Protein AF-A0A257PWS8-F1 (afdb_monomer)

Secondary structure (DSSP, 8-state):
-HHHHHHHHHHHHHTT-SSHHHHHHTTSSS-SHHHHHHHHHHHHHHHHHHHHHHHHHHHHHHHHHH--SS--TTTHHHHHHHHHHHHHT--HHHHGGG--HHHHHHHHHHHHHHHHTEEEEEESSSS--SSTT-EEEEEEETTT--EEEEEEE-----TTS----S--

Solvent-accessible surface area (backbone atoms only — not comparable to full-atom values): 10097 Å² total; per-residue (Å²): 110,72,67,59,56,53,50,42,40,52,54,13,50,77,72,74,29,98,34,40,59,42,51,66,22,57,88,44,94,64,40,39,55,64,56,49,50,56,51,52,54,54,50,46,68,66,46,47,66,58,51,52,57,50,51,50,52,40,43,54,49,37,32,72,76,74,63,45,87,76,86,47,84,83,49,46,66,58,44,48,48,53,53,46,27,69,72,69,74,49,63,71,73,78,46,48,82,78,63,42,68,68,61,50,53,50,51,53,4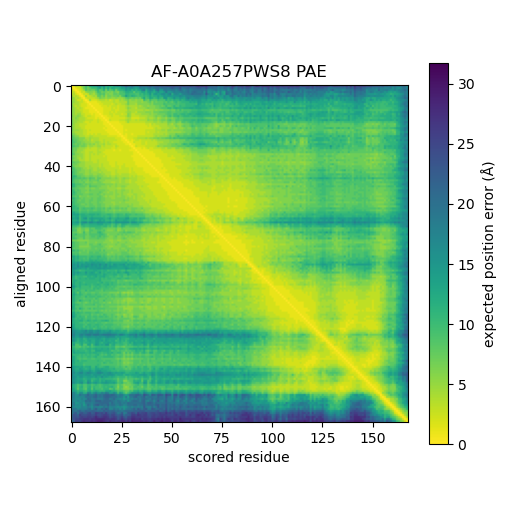8,56,50,48,26,67,76,68,46,34,41,77,44,82,52,81,87,81,64,96,69,98,48,96,75,53,48,38,26,44,30,24,33,65,88,78,66,46,77,76,48,75,48,78,46,72,91,72,92,50,96,86,55,91,74,79,65,99,74,129

Nearest PDB structures (foldseek):
  1y79-assembly1_1  TM=9.264E-01  e=5.339E-09  Escherichia coli
  4ka7-assembly1_A  TM=9.391E-01  e=6.230E-08  Arabidopsis thaliana
  4ka8-assembly1_A  TM=9.391E-01  e=1.269E-07  Arabidopsis thaliana
  1s4b-assembly1_P  TM=8.074E-01  e=3.570E-07  Homo sapiens
  4put-assembly1_A  TM=7.443E-01  e=2.328E-06  Arabidopsis thaliana

Structure (mmCIF, N/CA/C/O backbone):
data_AF-A0A257PWS8-F1
#
_entry.id   AF-A0A257PWS8-F1
#
loop_
_atom_site.group_PDB
_atom_site.id
_atom_site.type_symbol
_atom_site.label_atom_id
_atom_site.label_alt_id
_atom_site.label_comp_id
_atom_site.label_asym_id
_atom_site.label_entity_id
_atom_site.label_seq_id
_atom_site.pdbx_PDB_ins_code
_atom_site.Cartn_x
_atom_site.Cartn_y
_atom_site.Cartn_z
_atom_site.occupancy
_atom_site.B_iso_or_equiv
_atom_site.auth_seq_id
_atom_site.auth_comp_id
_atom_site.auth_asym_id
_atom_site.auth_atom_id
_atom_site.pdbx_PDB_model_num
ATOM 1 N N . MET A 1 1 ? -7.905 -25.422 -12.057 1.00 54.84 1 MET A N 1
ATOM 2 C CA . MET A 1 1 ? -8.101 -24.135 -12.765 1.00 54.84 1 MET A CA 1
ATOM 3 C C . MET A 1 1 ? -9.250 -24.189 -13.778 1.00 54.84 1 MET A C 1
ATOM 5 O O . MET A 1 1 ? -10.173 -23.400 -13.645 1.00 54.84 1 MET A O 1
ATOM 9 N N . ILE A 1 2 ? -9.281 -25.158 -14.706 1.00 58.09 2 ILE A N 1
ATOM 10 C CA . ILE A 1 2 ? -10.365 -25.312 -15.709 1.00 58.09 2 ILE A CA 1
ATOM 11 C C . ILE A 1 2 ? -11.753 -25.516 -15.068 1.00 58.09 2 ILE A C 1
ATOM 13 O O . ILE A 1 2 ? -12.729 -24.899 -15.485 1.00 58.09 2 ILE A O 1
ATOM 17 N N . LEU A 1 3 ? -11.841 -26.311 -13.995 1.00 55.81 3 LEU A N 1
ATOM 18 C CA . LEU A 1 3 ? -13.103 -26.540 -13.276 1.00 55.81 3 LEU A CA 1
ATOM 19 C C . LEU A 1 3 ? -13.672 -25.254 -12.639 1.00 55.81 3 LEU A C 1
ATOM 21 O O . LEU A 1 3 ? -14.878 -25.039 -12.624 1.00 55.81 3 LEU A O 1
ATOM 25 N N . ALA A 1 4 ? -12.806 -24.370 -12.136 1.00 68.31 4 ALA A N 1
ATOM 26 C CA . ALA A 1 4 ? -13.233 -23.115 -11.515 1.00 68.31 4 ALA A CA 1
ATOM 27 C C . ALA A 1 4 ? -13.770 -22.120 -12.557 1.00 68.31 4 ALA A C 1
ATOM 29 O O . ALA A 1 4 ? -14.804 -21.494 -12.339 1.00 68.31 4 ALA A O 1
ATOM 30 N N . LEU A 1 5 ? -13.103 -22.026 -13.712 1.00 70.25 5 LEU A N 1
ATOM 31 C CA . LEU A 1 5 ? -13.534 -21.177 -14.826 1.00 70.25 5 LEU A CA 1
ATOM 32 C C . LEU A 1 5 ? -14.869 -21.652 -15.419 1.00 70.25 5 LEU A C 1
ATOM 34 O O . LEU A 1 5 ? -15.764 -20.845 -15.651 1.00 70.25 5 LEU A O 1
ATOM 38 N N . THR A 1 6 ? -15.029 -22.965 -15.601 1.00 76.81 6 THR A N 1
ATOM 39 C CA . THR A 1 6 ? -16.275 -23.561 -16.118 1.00 76.81 6 THR A CA 1
ATOM 40 C C . THR A 1 6 ? -17.440 -23.418 -15.138 1.00 76.81 6 THR A C 1
ATOM 42 O O . THR A 1 6 ? -18.548 -23.083 -15.553 1.00 76.81 6 THR A O 1
ATOM 45 N N . THR A 1 7 ? -17.194 -23.584 -13.834 1.00 82.06 7 THR A N 1
ATOM 46 C CA . THR A 1 7 ? -18.214 -23.370 -12.793 1.00 82.06 7 THR A CA 1
ATOM 47 C C . THR A 1 7 ? -18.672 -21.910 -12.756 1.00 82.06 7 THR A C 1
ATOM 49 O O . THR A 1 7 ? -19.873 -21.647 -12.718 1.00 82.06 7 THR A O 1
ATOM 52 N N . GLY A 1 8 ? -17.738 -20.955 -12.839 1.00 84.19 8 GLY A N 1
ATOM 53 C CA . GLY A 1 8 ? -18.066 -19.527 -12.884 1.00 84.19 8 GLY A CA 1
ATOM 54 C C . GLY A 1 8 ? -18.888 -19.144 -14.119 1.00 84.19 8 GLY A C 1
ATOM 55 O O . GLY A 1 8 ? -19.881 -18.429 -14.000 1.00 84.19 8 GLY A O 1
ATOM 56 N N . ALA A 1 9 ? -18.530 -19.657 -15.298 1.00 87.50 9 ALA A N 1
ATOM 57 C CA . ALA A 1 9 ? -19.290 -19.411 -16.524 1.00 87.50 9 ALA A CA 1
ATOM 58 C C . ALA A 1 9 ? -20.733 -19.937 -16.425 1.00 87.50 9 ALA A C 1
ATOM 60 O O . ALA A 1 9 ? -21.675 -19.197 -16.699 1.00 87.50 9 ALA A O 1
ATOM 61 N N . ARG A 1 10 ? -20.910 -21.173 -15.938 1.00 86.44 10 ARG A N 1
ATOM 62 C CA . ARG A 1 10 ? -22.235 -21.782 -15.743 1.00 86.44 10 ARG A CA 1
ATOM 63 C C . ARG A 1 10 ? -23.086 -21.022 -14.725 1.00 86.44 10 ARG A C 1
ATOM 65 O O . ARG A 1 10 ? -24.289 -20.882 -14.912 1.00 86.44 10 ARG A O 1
ATOM 72 N N . GLN A 1 11 ? -22.476 -20.519 -13.652 1.00 89.00 11 GLN A N 1
ATOM 73 C CA . GLN A 1 11 ? -23.175 -19.698 -12.662 1.00 89.00 11 GLN A CA 1
ATOM 74 C C . GLN A 1 11 ? -23.711 -18.399 -13.276 1.00 89.00 11 GLN A C 1
ATOM 76 O O . GLN A 1 11 ? -24.839 -18.013 -12.984 1.00 89.00 11 GLN A O 1
ATOM 81 N N . ALA A 1 12 ? -22.925 -17.741 -14.130 1.00 90.25 12 ALA A N 1
ATOM 82 C CA . ALA A 1 12 ? -23.352 -16.519 -14.805 1.00 90.25 12 ALA A CA 1
ATOM 83 C C . ALA A 1 12 ? -24.518 -16.773 -15.768 1.00 90.25 12 ALA A C 1
ATOM 85 O O . ALA A 1 12 ? -25.483 -16.015 -15.756 1.00 90.25 12 ALA A O 1
ATOM 86 N N . GLU A 1 13 ? -24.459 -17.869 -16.529 1.00 90.56 13 GLU A N 1
ATOM 87 C CA . GLU A 1 13 ? -25.521 -18.278 -17.453 1.00 90.56 13 GLU A CA 1
ATOM 88 C C . GLU A 1 13 ? -26.847 -18.535 -16.722 1.00 90.56 13 GLU A C 1
ATOM 90 O O . GLU A 1 13 ? -27.877 -17.989 -17.109 1.00 90.56 13 GLU A O 1
ATOM 95 N N . ILE A 1 14 ? -26.817 -19.286 -15.610 1.00 92.62 14 ILE A N 1
ATOM 96 C CA . ILE A 1 14 ? -28.006 -19.542 -14.772 1.00 92.62 14 ILE A CA 1
ATOM 97 C C . ILE A 1 14 ? -28.613 -18.233 -14.247 1.00 92.62 14 ILE A C 1
ATOM 99 O O . ILE A 1 14 ? -29.830 -18.115 -14.133 1.00 92.62 14 ILE A O 1
ATOM 103 N N . MET A 1 15 ? -27.769 -17.250 -13.934 1.00 90.81 15 MET A N 1
ATOM 104 C CA . MET A 1 15 ? -28.183 -15.940 -13.425 1.00 90.81 15 MET A CA 1
ATOM 105 C C . MET A 1 15 ? -28.568 -14.949 -14.541 1.00 90.81 15 MET A C 1
ATOM 107 O O . MET A 1 15 ? -28.889 -13.803 -14.239 1.00 90.81 15 MET A O 1
ATOM 111 N N . GLY A 1 16 ? -28.538 -15.358 -15.816 1.00 92.06 16 GLY A N 1
ATOM 112 C CA . GLY A 1 16 ? -28.929 -14.526 -16.960 1.00 92.06 16 GLY A CA 1
ATOM 113 C C . GLY A 1 16 ? -27.861 -13.541 -17.452 1.00 92.06 16 GLY A C 1
ATOM 114 O O . GLY A 1 16 ? -28.177 -12.624 -18.209 1.00 92.06 16 GLY A O 1
ATOM 115 N N . PHE A 1 17 ? -26.599 -13.708 -17.050 1.00 90.88 17 PHE A N 1
ATOM 116 C CA . PHE A 1 17 ? -25.490 -12.848 -17.468 1.00 90.88 17 PHE A CA 1
ATOM 117 C C . PHE A 1 17 ? -24.685 -13.465 -18.614 1.00 90.88 17 PHE A C 1
ATOM 119 O O . PHE A 1 17 ? -24.448 -14.669 -18.662 1.00 90.88 17 PHE A O 1
ATOM 126 N N . ALA A 1 18 ? -24.167 -12.611 -19.501 1.00 89.38 18 ALA A N 1
ATOM 127 C CA . ALA A 1 18 ? -23.390 -13.039 -20.668 1.00 89.38 18 ALA A CA 1
ATOM 128 C C . ALA A 1 18 ? -22.052 -13.719 -20.317 1.00 89.38 18 ALA A C 1
ATOM 130 O O . ALA A 1 18 ? -21.528 -14.507 -21.099 1.00 89.38 18 ALA A O 1
ATOM 131 N N . ASN A 1 19 ? -21.454 -13.380 -19.172 1.00 89.50 19 ASN A N 1
ATOM 132 C CA . ASN A 1 19 ? -20.228 -13.997 -18.673 1.00 89.50 19 ASN A CA 1
ATOM 133 C C . ASN A 1 19 ? -20.054 -13.729 -17.172 1.00 89.50 19 ASN A C 1
ATOM 135 O O . ASN A 1 19 ? -20.733 -12.887 -16.578 1.00 89.50 19 ASN A O 1
ATOM 139 N N . TYR A 1 20 ? -19.095 -14.424 -16.563 1.00 90.88 20 TYR A N 1
ATOM 140 C CA . TYR A 1 20 ? -18.816 -14.302 -15.133 1.00 90.88 20 TYR A CA 1
ATOM 141 C C . TYR A 1 20 ? -18.348 -12.904 -14.706 1.00 90.88 20 TYR A C 1
ATOM 143 O O . TYR A 1 20 ? -18.645 -12.488 -13.590 1.00 90.88 20 TYR A O 1
ATOM 151 N N . ALA A 1 21 ? -17.662 -12.154 -15.576 1.00 90.88 21 ALA A N 1
ATOM 152 C CA . ALA A 1 21 ? -17.244 -10.789 -15.257 1.00 90.88 21 ALA A CA 1
ATOM 153 C C . ALA A 1 21 ? -18.447 -9.839 -15.174 1.00 90.88 21 ALA A C 1
ATOM 155 O O . ALA A 1 21 ? -18.517 -9.036 -14.252 1.00 90.88 21 ALA A O 1
ATOM 156 N N . ALA A 1 22 ? -19.419 -9.961 -16.081 1.00 91.56 22 ALA A N 1
ATOM 157 C CA . ALA A 1 22 ? -20.663 -9.199 -16.018 1.00 91.56 22 ALA A CA 1
ATOM 158 C C . ALA A 1 22 ? -21.450 -9.533 -14.744 1.00 91.56 22 ALA A C 1
ATOM 160 O O . ALA A 1 22 ? -21.852 -8.624 -14.027 1.00 91.56 22 ALA A O 1
ATOM 161 N N . TYR A 1 23 ? -21.563 -10.822 -14.411 1.00 91.81 23 TYR A N 1
ATOM 162 C CA . TYR A 1 23 ? -22.192 -11.267 -13.165 1.00 91.81 23 TYR A CA 1
ATOM 163 C C . TYR A 1 23 ? -21.502 -10.698 -11.915 1.00 91.81 23 TYR A C 1
ATOM 165 O O . TYR A 1 23 ? -22.166 -10.244 -10.989 1.00 91.81 23 TYR A O 1
ATOM 173 N N . LYS A 1 24 ? -20.164 -10.703 -11.873 1.00 90.94 24 LYS A N 1
ATOM 174 C CA . LYS A 1 24 ? -19.402 -10.229 -10.709 1.00 90.94 24 LYS A CA 1
ATOM 175 C C . LYS A 1 24 ? -19.293 -8.720 -10.578 1.00 90.94 24 LYS A C 1
ATOM 177 O O . LYS A 1 24 ? -18.920 -8.267 -9.506 1.00 90.94 24 LYS A O 1
ATOM 182 N N . LEU A 1 25 ? -19.541 -7.962 -11.640 1.00 92.75 25 LEU A N 1
ATOM 183 C CA . LEU A 1 25 ? -19.418 -6.507 -11.608 1.00 92.75 25 LEU A CA 1
ATOM 184 C C . LEU A 1 25 ? -20.743 -5.801 -11.326 1.00 92.75 25 LEU A C 1
ATOM 186 O O . LEU A 1 25 ? -20.707 -4.626 -10.966 1.00 92.75 25 LEU A O 1
ATOM 190 N N . ASP A 1 26 ? -21.873 -6.496 -11.436 1.00 90.50 26 ASP A N 1
ATOM 191 C CA . ASP A 1 26 ? -23.212 -5.922 -11.273 1.00 90.50 26 ASP A CA 1
ATOM 192 C C . ASP A 1 26 ? -23.413 -5.228 -9.907 1.00 90.50 26 ASP A C 1
ATOM 194 O O . ASP A 1 26 ? -23.888 -4.088 -9.823 1.00 90.50 26 ASP A O 1
ATOM 198 N N . ASP A 1 27 ? -22.930 -5.853 -8.828 1.00 90.81 27 ASP A N 1
ATOM 199 C CA . ASP A 1 27 ? -22.989 -5.314 -7.461 1.00 90.81 27 ASP A CA 1
ATOM 200 C C . ASP A 1 27 ? -21.853 -4.328 -7.127 1.00 90.81 27 ASP A C 1
ATOM 202 O O . ASP A 1 27 ? -21.881 -3.659 -6.093 1.00 90.81 27 ASP A O 1
ATOM 206 N N . THR A 1 28 ? -20.879 -4.163 -8.022 1.00 93.12 28 THR A N 1
ATOM 207 C CA . THR A 1 28 ? -19.722 -3.284 -7.811 1.00 93.12 28 THR A CA 1
ATOM 208 C C . THR A 1 28 ? -19.987 -1.858 -8.297 1.00 93.12 28 THR A C 1
ATOM 210 O O . THR A 1 28 ? -20.976 -1.576 -8.976 1.00 93.12 28 THR A O 1
ATOM 213 N N . MET A 1 29 ? -19.074 -0.932 -7.987 1.00 91.81 29 MET A N 1
ATOM 214 C CA . MET A 1 29 ? -19.115 0.437 -8.521 1.00 91.81 29 MET A CA 1
ATOM 215 C C . MET A 1 29 ? -18.838 0.503 -10.030 1.00 91.81 29 MET A C 1
ATOM 217 O O . MET A 1 29 ? -19.331 1.404 -10.699 1.00 91.81 29 MET A O 1
ATOM 221 N N . ALA A 1 30 ? -18.060 -0.438 -10.578 1.00 90.38 30 ALA A N 1
ATOM 222 C CA . ALA A 1 30 ? -17.669 -0.419 -11.988 1.00 90.38 30 ALA A CA 1
ATOM 223 C C . ALA A 1 30 ? -18.792 -0.882 -12.933 1.00 90.38 30 ALA A C 1
ATOM 225 O O . ALA A 1 30 ? -18.783 -0.510 -14.106 1.00 90.38 30 ALA A O 1
ATOM 226 N N . LYS A 1 31 ? -19.762 -1.656 -12.423 1.00 89.69 31 LYS A N 1
ATOM 227 C CA . LYS A 1 31 ? -20.981 -2.159 -13.089 1.00 89.69 31 LYS A CA 1
ATOM 228 C C . LYS A 1 31 ? -20.780 -3.078 -14.290 1.00 89.69 31 LYS A C 1
ATOM 230 O O . LYS A 1 31 ? -21.422 -4.117 -14.369 1.00 89.69 31 LYS A O 1
ATOM 235 N N . THR A 1 32 ? -19.909 -2.732 -15.232 1.00 93.50 32 THR A N 1
ATOM 236 C CA . THR A 1 32 ? -19.765 -3.453 -16.499 1.00 93.50 32 THR A CA 1
ATOM 237 C C . THR A 1 32 ? -18.307 -3.807 -16.793 1.00 93.50 32 THR A C 1
ATOM 239 O O . THR A 1 32 ? -17.408 -3.014 -16.503 1.00 93.50 32 THR A O 1
ATOM 242 N N . PRO A 1 33 ? -18.043 -4.956 -17.447 1.00 93.81 33 PRO A N 1
ATOM 243 C CA . PRO A 1 33 ? -16.698 -5.303 -17.905 1.00 93.81 33 PRO A CA 1
ATOM 244 C C . PRO A 1 33 ? -16.101 -4.256 -18.850 1.00 93.81 33 PRO A C 1
ATOM 246 O O . PRO A 1 33 ? -14.901 -4.000 -18.806 1.00 93.81 33 PRO A O 1
ATOM 249 N N . LYS A 1 34 ? -16.940 -3.615 -19.676 1.00 94.56 34 LYS A N 1
ATOM 250 C CA . LYS A 1 34 ? -16.507 -2.563 -20.599 1.00 94.56 34 LYS A CA 1
ATOM 251 C C . LYS A 1 34 ? -15.921 -1.365 -19.851 1.00 94.56 34 LYS A C 1
ATOM 253 O O . LYS A 1 34 ? -14.830 -0.936 -20.196 1.00 94.56 34 LYS A O 1
ATOM 258 N N . ALA A 1 35 ? -16.594 -0.874 -18.809 1.00 94.00 35 ALA A N 1
ATOM 259 C CA . ALA A 1 35 ? -16.091 0.245 -18.011 1.00 94.00 35 ALA A CA 1
ATOM 260 C C . ALA A 1 35 ? -14.736 -0.073 -17.351 1.00 94.00 35 ALA A C 1
ATOM 262 O O . ALA A 1 35 ? -13.861 0.789 -17.289 1.00 94.00 35 ALA A O 1
ATOM 263 N N . VAL A 1 36 ? -14.536 -1.322 -16.909 1.00 94.38 36 VAL A N 1
ATOM 264 C CA . VAL A 1 36 ? -13.245 -1.783 -16.372 1.00 94.38 36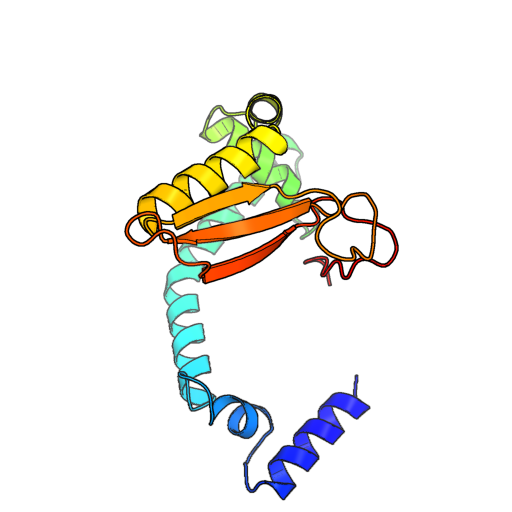 VAL A CA 1
ATOM 265 C C . VAL A 1 36 ? -12.165 -1.771 -17.453 1.00 94.38 36 VAL A C 1
ATOM 267 O O . VAL A 1 36 ? -11.089 -1.225 -17.220 1.00 94.38 36 VAL A O 1
ATOM 270 N N . MET A 1 37 ? -12.442 -2.334 -18.632 1.00 96.31 37 MET A N 1
ATOM 271 C CA . MET A 1 37 ? -11.477 -2.362 -19.737 1.00 96.31 37 MET A CA 1
ATOM 272 C C . MET A 1 37 ? -11.128 -0.957 -20.223 1.00 96.31 37 MET A C 1
ATOM 274 O O . MET A 1 37 ? -9.951 -0.636 -20.340 1.00 96.31 37 MET A O 1
ATOM 278 N N . ASP A 1 38 ? -12.127 -0.090 -20.398 1.00 96.38 38 ASP A N 1
ATOM 279 C CA . ASP A 1 38 ? -11.915 1.297 -20.813 1.00 96.38 38 ASP A CA 1
ATOM 280 C C . ASP A 1 38 ? -11.028 2.046 -19.785 1.00 96.38 38 ASP A C 1
ATOM 282 O O . ASP A 1 38 ? -10.124 2.795 -20.165 1.00 96.38 38 ASP A O 1
ATOM 286 N N . MET A 1 39 ? -11.217 1.812 -18.476 1.00 95.25 39 MET A N 1
ATOM 287 C CA . MET A 1 39 ? -10.353 2.365 -17.420 1.00 95.25 39 MET A CA 1
ATOM 288 C C . MET A 1 39 ? -8.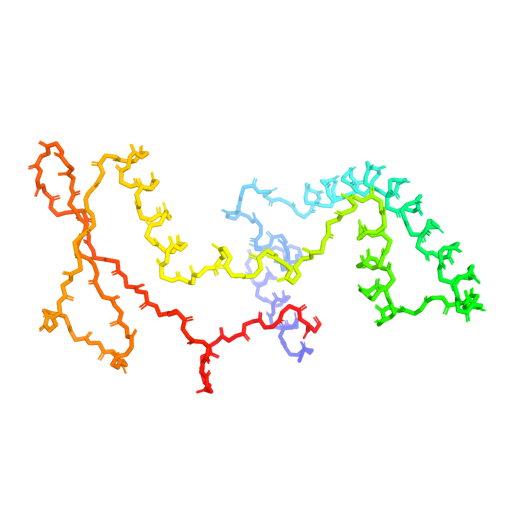913 1.835 -17.510 1.00 95.25 39 MET A C 1
ATOM 290 O O . MET A 1 39 ? -7.964 2.619 -17.429 1.00 95.25 39 MET A O 1
ATOM 294 N N . LEU A 1 40 ? -8.735 0.521 -17.674 1.00 95.81 40 LEU A N 1
ATOM 295 C CA . LEU A 1 40 ? -7.413 -0.101 -17.783 1.00 95.81 40 LEU A CA 1
ATOM 296 C C . LEU A 1 40 ? -6.661 0.384 -19.027 1.00 95.81 40 LEU A C 1
ATOM 298 O O . LEU A 1 40 ? -5.484 0.729 -18.925 1.00 95.81 40 LEU A O 1
ATOM 302 N N . ASP A 1 41 ? -7.341 0.485 -20.167 1.00 96.69 41 ASP A N 1
ATOM 303 C CA . ASP A 1 41 ? -6.760 0.966 -21.421 1.00 96.69 41 ASP A CA 1
ATOM 304 C C . ASP A 1 41 ? -6.346 2.438 -21.324 1.00 96.69 41 ASP A C 1
ATOM 306 O O . ASP A 1 41 ? -5.283 2.827 -21.818 1.00 96.69 41 ASP A O 1
ATOM 310 N N . ASN A 1 42 ? -7.147 3.271 -20.655 1.00 95.94 42 ASN A N 1
ATOM 311 C CA . ASN A 1 42 ? -6.798 4.669 -20.408 1.00 95.94 42 ASN A CA 1
ATOM 312 C C . ASN A 1 42 ? -5.576 4.795 -19.492 1.00 95.94 42 ASN A C 1
ATOM 314 O O . ASN A 1 42 ? -4.647 5.539 -19.810 1.00 95.94 42 ASN A O 1
ATOM 318 N N . ASN A 1 43 ? -5.529 4.021 -18.408 1.00 95.56 43 ASN A N 1
ATOM 319 C CA . ASN A 1 43 ? -4.374 3.979 -17.513 1.00 95.56 43 ASN A CA 1
ATOM 320 C C . ASN A 1 43 ? -3.115 3.503 -18.250 1.00 95.56 43 ASN A C 1
ATOM 322 O O . ASN A 1 43 ? -2.047 4.100 -18.106 1.00 95.56 43 ASN A O 1
ATOM 326 N N . LEU A 1 44 ? -3.237 2.472 -19.090 1.00 95.75 44 LEU A N 1
ATOM 327 C CA . LEU A 1 44 ? -2.123 1.943 -19.869 1.00 95.75 44 LEU A CA 1
ATOM 328 C C . LEU A 1 44 ? -1.544 3.000 -20.815 1.00 95.75 44 LEU A C 1
ATOM 330 O O . LEU A 1 44 ? -0.326 3.146 -20.878 1.00 95.75 44 LEU A O 1
ATOM 334 N N . LYS A 1 45 ? -2.390 3.774 -21.505 1.00 95.88 45 LYS A N 1
ATOM 335 C CA . LYS A 1 45 ? -1.937 4.870 -22.383 1.00 95.88 45 LYS A CA 1
ATOM 336 C C . LYS A 1 45 ? -1.117 5.922 -21.633 1.00 95.88 45 LYS A C 1
ATOM 338 O O . LYS A 1 45 ? -0.168 6.457 -22.198 1.00 95.88 45 LYS A O 1
ATOM 343 N N . VAL A 1 46 ? -1.472 6.207 -20.380 1.00 95.25 46 VAL A N 1
ATOM 344 C CA . VAL A 1 46 ? -0.789 7.211 -19.552 1.00 95.25 46 VAL A CA 1
ATOM 345 C C . VAL A 1 46 ? 0.523 6.672 -18.978 1.00 95.25 46 VAL A C 1
ATOM 347 O O . VAL A 1 46 ? 1.543 7.356 -19.036 1.00 95.25 46 VAL A O 1
ATOM 350 N N . TYR A 1 47 ? 0.525 5.452 -18.437 1.00 95.06 47 TYR A N 1
ATOM 351 C CA . TYR A 1 47 ? 1.692 4.911 -17.735 1.00 95.06 47 TYR A CA 1
ATOM 352 C C . TYR A 1 47 ? 2.751 4.330 -18.671 1.00 95.06 47 TYR A C 1
ATOM 354 O O . TYR A 1 47 ? 3.944 4.488 -18.408 1.00 95.06 47 TYR A O 1
ATOM 362 N N . LYS A 1 48 ? 2.338 3.704 -19.782 1.00 95.19 48 LYS A N 1
ATOM 363 C CA . LYS A 1 48 ? 3.239 2.965 -20.677 1.00 95.19 48 LYS A CA 1
ATOM 364 C C . LYS A 1 48 ? 4.447 3.789 -21.152 1.00 95.19 48 LYS A C 1
ATOM 366 O O . LYS A 1 48 ? 5.558 3.295 -20.982 1.00 95.19 48 LYS A O 1
ATOM 371 N N . PRO A 1 49 ? 4.304 5.044 -21.627 1.00 96.38 49 PRO A N 1
ATOM 372 C CA . PRO A 1 49 ? 5.458 5.822 -22.082 1.00 96.38 49 PRO A CA 1
ATOM 373 C C . PRO A 1 49 ? 6.470 6.126 -20.968 1.00 96.38 49 PRO A C 1
ATOM 375 O O . PRO A 1 49 ? 7.671 6.199 -21.219 1.00 96.38 49 PRO A O 1
ATOM 378 N N . ALA A 1 50 ? 6.002 6.330 -19.732 1.00 94.69 50 ALA A N 1
ATOM 379 C CA . ALA A 1 50 ? 6.879 6.571 -18.589 1.00 94.69 50 ALA A CA 1
ATOM 380 C C . ALA A 1 50 ? 7.595 5.283 -18.160 1.00 94.69 50 ALA A C 1
ATOM 382 O O . ALA A 1 50 ? 8.795 5.310 -17.887 1.00 94.69 50 ALA A O 1
ATOM 383 N N . THR A 1 51 ? 6.879 4.156 -18.151 1.00 92.81 51 THR A N 1
ATOM 384 C CA . THR A 1 51 ? 7.440 2.841 -17.829 1.00 92.81 51 THR A CA 1
ATOM 385 C C . THR A 1 51 ? 8.472 2.392 -18.861 1.00 92.81 51 THR A C 1
ATOM 387 O O . THR A 1 51 ? 9.531 1.920 -18.465 1.00 92.81 51 THR A O 1
ATOM 390 N N . GLU A 1 52 ? 8.220 2.578 -20.159 1.00 94.75 52 GLU A N 1
ATOM 391 C CA . GLU A 1 52 ? 9.179 2.243 -21.225 1.00 94.75 52 GLU A CA 1
ATOM 392 C C . GLU A 1 52 ? 10.479 3.039 -21.072 1.00 94.75 52 GLU A C 1
ATOM 394 O O . GLU A 1 52 ? 11.550 2.448 -20.979 1.00 94.75 52 GLU A O 1
ATOM 399 N N . LYS A 1 53 ? 10.386 4.363 -20.880 1.00 94.69 53 LYS A N 1
ATOM 400 C CA . LYS A 1 53 ? 11.562 5.209 -20.609 1.00 94.69 53 LYS A CA 1
ATOM 401 C C . LYS A 1 53 ? 12.331 4.781 -19.361 1.00 94.69 53 LYS A C 1
ATOM 403 O O . LYS A 1 53 ? 13.548 4.928 -19.306 1.00 94.69 53 LYS A O 1
ATOM 408 N N . PHE A 1 54 ? 11.631 4.323 -18.327 1.00 92.19 54 PHE A N 1
ATOM 409 C CA . PHE A 1 54 ? 12.266 3.858 -17.098 1.00 92.19 54 PHE A CA 1
ATOM 410 C C . PHE A 1 54 ? 12.961 2.506 -17.290 1.00 92.19 54 PHE A C 1
ATOM 412 O O . PHE A 1 54 ? 14.080 2.318 -16.820 1.00 92.19 54 PHE A O 1
ATOM 419 N N . LEU A 1 55 ? 12.336 1.592 -18.032 1.00 92.88 55 LEU A N 1
ATOM 420 C CA . LEU A 1 55 ? 12.929 0.307 -18.392 1.00 92.88 55 LEU A CA 1
ATOM 421 C C . LEU A 1 55 ? 14.180 0.479 -19.252 1.00 92.88 55 LEU A C 1
ATOM 423 O O . LEU A 1 55 ? 15.163 -0.216 -19.010 1.00 92.88 55 LEU A O 1
ATOM 427 N N . ASP A 1 56 ? 14.170 1.411 -20.204 1.00 94.31 56 ASP A N 1
ATOM 428 C CA . ASP A 1 56 ? 15.341 1.696 -21.035 1.00 94.31 56 ASP A CA 1
ATOM 429 C C . ASP A 1 56 ? 16.512 2.206 -20.185 1.00 94.31 56 ASP A C 1
ATOM 431 O O . ASP A 1 56 ? 17.615 1.685 -20.302 1.00 94.31 56 ASP A O 1
ATOM 435 N N . LYS A 1 57 ? 16.264 3.092 -19.208 1.00 93.94 57 LYS A N 1
ATOM 436 C CA . LYS A 1 57 ? 17.302 3.515 -18.248 1.00 93.94 57 LYS A CA 1
ATOM 437 C C . LYS A 1 57 ? 17.898 2.350 -17.457 1.00 93.94 57 LYS A C 1
ATOM 439 O O . LYS A 1 57 ? 19.097 2.341 -17.202 1.00 93.94 57 LYS A O 1
ATOM 444 N N . ILE A 1 58 ? 17.074 1.386 -17.044 1.00 94.12 58 ILE A N 1
ATOM 445 C CA . ILE A 1 58 ? 17.550 0.206 -16.308 1.00 94.12 58 ILE A CA 1
ATOM 446 C C . ILE A 1 58 ? 18.382 -0.699 -17.222 1.00 94.12 58 ILE A C 1
ATOM 448 O O . ILE A 1 58 ? 19.402 -1.220 -16.778 1.00 94.12 58 ILE A O 1
ATOM 452 N N . LYS A 1 59 ? 17.979 -0.875 -18.486 1.00 94.00 59 LYS A N 1
ATOM 453 C CA . LYS A 1 59 ? 18.754 -1.641 -19.474 1.00 94.00 59 LYS A CA 1
ATOM 454 C C . LYS A 1 59 ? 20.098 -0.981 -19.764 1.00 94.00 59 LYS A C 1
ATOM 456 O O . LYS A 1 59 ? 21.114 -1.663 -19.696 1.00 94.00 59 LYS A O 1
ATOM 461 N N . ASP A 1 60 ? 20.111 0.329 -20.005 1.00 94.50 60 ASP A N 1
ATOM 462 C CA . ASP A 1 60 ? 21.338 1.098 -20.237 1.00 94.50 60 ASP A CA 1
ATOM 463 C C . ASP A 1 60 ? 22.285 0.990 -19.035 1.00 94.50 60 ASP A C 1
ATOM 465 O O . ASP A 1 60 ? 23.492 0.799 -19.189 1.00 94.50 60 ASP A O 1
ATOM 469 N N . TYR A 1 61 ? 21.730 1.055 -17.822 1.00 94.44 61 TYR A N 1
ATOM 470 C CA . TYR A 1 61 ? 22.485 0.877 -16.588 1.00 94.44 61 TYR A CA 1
ATOM 471 C C . TYR A 1 61 ? 23.078 -0.535 -16.466 1.00 94.44 61 TYR A C 1
ATOM 473 O O . TYR A 1 61 ? 24.270 -0.683 -16.204 1.00 94.44 61 TYR A O 1
ATOM 481 N N . ALA A 1 62 ? 22.277 -1.575 -16.715 1.00 94.38 62 ALA A N 1
ATOM 482 C CA . ALA A 1 62 ? 22.733 -2.964 -16.679 1.00 94.38 62 ALA A CA 1
ATOM 483 C C . ALA A 1 62 ? 23.810 -3.253 -17.741 1.00 94.38 62 ALA A C 1
ATOM 485 O O . ALA A 1 62 ? 24.768 -3.982 -17.474 1.00 94.38 62 ALA A O 1
ATOM 486 N N . GLN A 1 63 ? 23.691 -2.644 -18.923 1.00 94.56 63 GLN A N 1
ATOM 487 C CA . GLN A 1 63 ? 24.690 -2.745 -19.980 1.00 94.56 63 GLN A CA 1
ATOM 488 C C . GLN A 1 63 ? 25.997 -2.042 -19.599 1.00 94.56 63 GLN A C 1
ATOM 490 O O . GLN A 1 63 ? 27.073 -2.579 -19.857 1.00 94.56 63 GLN A O 1
ATOM 495 N N . LYS A 1 64 ? 25.921 -0.854 -18.991 1.00 94.00 64 LYS A N 1
ATOM 496 C CA . LYS A 1 64 ? 27.097 -0.080 -18.574 1.00 94.00 64 LYS A CA 1
ATOM 497 C C . LYS A 1 64 ? 27.881 -0.771 -17.455 1.00 94.00 64 LYS A C 1
ATOM 499 O O . LYS A 1 64 ? 29.106 -0.786 -17.515 1.00 94.00 64 LYS A O 1
ATOM 504 N N . GLU A 1 65 ? 27.187 -1.301 -16.452 1.00 92.81 65 GLU A N 1
ATOM 505 C CA . GLU A 1 65 ? 27.820 -1.881 -15.261 1.00 92.81 65 GLU A CA 1
ATOM 506 C C . GLU A 1 65 ? 28.315 -3.313 -15.497 1.00 92.81 65 GLU A C 1
ATOM 508 O O . GLU A 1 65 ? 29.469 -3.619 -15.211 1.00 92.81 65 GLU A O 1
ATOM 513 N N . ASP A 1 66 ? 27.461 -4.182 -16.049 1.00 92.44 66 ASP A N 1
ATOM 514 C CA . ASP A 1 66 ? 27.713 -5.630 -16.109 1.00 92.44 66 ASP A CA 1
ATOM 515 C C . ASP A 1 66 ? 27.663 -6.192 -17.547 1.00 92.44 66 ASP A C 1
ATOM 517 O O . ASP A 1 66 ? 27.758 -7.403 -17.754 1.00 92.44 66 ASP A O 1
ATOM 521 N N . GLY A 1 67 ? 27.506 -5.338 -18.567 1.00 92.06 67 GLY A N 1
ATOM 522 C CA . GLY A 1 67 ? 27.479 -5.757 -19.974 1.00 92.06 67 GLY A CA 1
ATOM 523 C C . GLY A 1 67 ? 26.219 -6.524 -20.391 1.00 92.06 67 GLY A C 1
ATOM 524 O O . GLY A 1 67 ? 26.214 -7.161 -21.447 1.00 92.06 67 GLY A O 1
ATOM 525 N N . ILE A 1 68 ? 25.149 -6.488 -19.590 1.00 90.75 68 ILE A N 1
ATOM 526 C CA . ILE A 1 68 ? 23.914 -7.229 -19.876 1.00 90.75 68 ILE A CA 1
ATOM 527 C C . ILE A 1 68 ? 23.124 -6.539 -20.989 1.00 90.75 68 ILE A C 1
ATOM 529 O O . ILE A 1 68 ? 22.677 -5.405 -20.845 1.00 90.75 68 ILE A O 1
ATOM 533 N N . THR A 1 69 ? 22.907 -7.256 -22.090 1.00 86.69 69 THR A N 1
ATOM 534 C CA . THR A 1 69 ? 22.165 -6.767 -23.264 1.00 86.69 69 THR A CA 1
ATOM 535 C C . THR A 1 69 ? 20.695 -7.196 -23.284 1.00 86.69 69 THR A C 1
ATOM 537 O O . THR A 1 69 ? 19.881 -6.570 -23.959 1.00 86.69 69 THR A O 1
ATOM 540 N N . ASP A 1 70 ? 20.333 -8.238 -22.532 1.00 90.56 70 ASP A N 1
ATOM 541 C CA . ASP A 1 70 ? 18.980 -8.803 -22.468 1.00 90.56 70 ASP A CA 1
ATOM 542 C C . ASP A 1 70 ? 18.539 -8.944 -21.005 1.00 90.56 70 ASP A C 1
ATOM 544 O O . ASP A 1 70 ? 18.741 -9.976 -20.365 1.00 90.56 70 ASP A O 1
ATOM 548 N N . LEU A 1 71 ? 17.968 -7.863 -20.467 1.00 90.81 71 LEU A N 1
ATOM 549 C CA . LEU A 1 71 ? 17.496 -7.783 -19.085 1.00 90.81 71 LEU A CA 1
ATOM 550 C C . LEU A 1 71 ? 16.295 -8.717 -18.861 1.00 90.81 71 LEU A C 1
ATOM 552 O O . LEU A 1 71 ? 15.230 -8.523 -19.460 1.00 90.81 71 LEU A O 1
ATOM 556 N N . LYS A 1 72 ? 16.427 -9.689 -17.952 1.00 93.12 72 LYS A N 1
ATOM 557 C CA . LYS A 1 72 ? 15.339 -10.614 -17.609 1.00 93.12 72 LYS A CA 1
ATOM 558 C C . LYS A 1 72 ? 14.507 -10.109 -16.425 1.00 93.12 72 LYS A C 1
ATOM 560 O O . LYS A 1 72 ? 14.971 -9.287 -15.635 1.00 93.12 72 LYS A O 1
ATOM 565 N N . PRO A 1 73 ? 13.266 -10.608 -16.245 1.00 90.06 73 PRO A N 1
ATOM 566 C CA . PRO A 1 73 ? 12.389 -10.148 -15.165 1.00 90.06 73 PRO A CA 1
ATOM 567 C C . PRO A 1 73 ? 12.976 -10.291 -13.752 1.00 90.06 73 PRO A C 1
ATOM 569 O O . PRO A 1 73 ? 12.648 -9.492 -12.878 1.00 90.06 73 PRO A O 1
ATOM 572 N N . TRP A 1 74 ? 13.844 -11.280 -13.513 1.00 90.25 74 TRP A N 1
ATOM 573 C CA . TRP A 1 74 ? 14.498 -11.470 -12.212 1.00 90.25 74 TRP A CA 1
ATOM 574 C C . TRP A 1 74 ? 15.657 -10.493 -11.962 1.00 90.25 74 TRP A C 1
ATOM 576 O O . TRP A 1 74 ? 15.960 -10.210 -10.805 1.00 90.25 74 TRP A O 1
ATOM 586 N N . ASP A 1 75 ? 16.253 -9.930 -13.016 1.00 92.12 75 ASP A N 1
ATOM 587 C CA . ASP A 1 75 ? 17.342 -8.950 -12.918 1.00 92.12 75 ASP A CA 1
ATOM 588 C C . ASP A 1 75 ? 16.814 -7.550 -12.571 1.00 92.12 75 ASP A C 1
ATOM 590 O O . ASP A 1 75 ? 17.497 -6.750 -11.927 1.00 92.12 75 ASP A O 1
ATOM 594 N N . TYR A 1 76 ? 15.566 -7.260 -12.961 1.00 91.12 76 TYR A N 1
ATOM 595 C CA . TYR A 1 76 ? 14.942 -5.944 -12.825 1.00 91.12 76 TYR A CA 1
ATOM 596 C C . TYR A 1 76 ? 15.070 -5.364 -11.413 1.00 91.12 76 TYR A C 1
ATOM 598 O O . TYR A 1 76 ? 15.515 -4.231 -11.253 1.00 91.12 76 TYR A O 1
ATOM 606 N N . SER A 1 77 ? 14.714 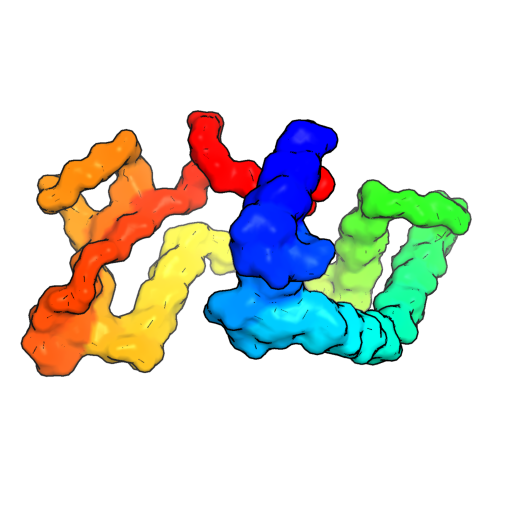-6.129 -10.373 1.00 91.69 77 SER A N 1
ATOM 607 C CA . SER A 1 77 ? 14.741 -5.628 -8.992 1.00 91.69 77 SER A CA 1
ATOM 608 C C . SER A 1 77 ? 16.145 -5.232 -8.535 1.00 91.69 77 SER A C 1
ATOM 610 O O . SER A 1 77 ? 16.286 -4.274 -7.776 1.00 91.69 77 SER A O 1
ATOM 612 N N . TYR A 1 78 ? 17.175 -5.941 -9.000 1.00 92.50 78 TYR A N 1
ATOM 613 C CA . TYR A 1 78 ? 18.560 -5.673 -8.630 1.00 92.50 78 TYR A CA 1
ATOM 614 C C . TYR A 1 78 ? 19.072 -4.379 -9.270 1.00 92.50 78 TYR A C 1
ATOM 616 O O . TYR A 1 78 ? 19.533 -3.485 -8.558 1.00 92.50 78 TYR A O 1
ATOM 624 N N . TYR A 1 79 ? 18.928 -4.242 -10.590 1.00 93.56 79 TYR A N 1
ATOM 625 C CA . TYR A 1 79 ? 19.379 -3.048 -11.311 1.00 93.56 79 TYR A CA 1
ATOM 626 C C . TYR A 1 79 ? 18.540 -1.814 -10.993 1.00 93.56 79 TYR A C 1
ATOM 628 O O . TYR A 1 79 ? 19.087 -0.725 -10.857 1.00 93.56 79 TYR A O 1
ATOM 636 N N . ASN A 1 80 ? 17.231 -1.980 -10.784 1.00 92.38 80 ASN A N 1
ATOM 637 C CA . ASN A 1 80 ? 16.368 -0.900 -10.320 1.00 92.38 80 ASN A CA 1
ATOM 638 C C . ASN A 1 80 ? 16.829 -0.347 -8.964 1.00 92.38 80 ASN A C 1
ATOM 640 O O . ASN A 1 80 ? 16.861 0.868 -8.775 1.00 92.38 80 ASN A O 1
ATOM 644 N N . ARG A 1 81 ? 17.201 -1.231 -8.027 1.00 91.19 81 ARG A N 1
ATOM 645 C CA . ARG A 1 81 ? 17.721 -0.826 -6.717 1.00 91.19 81 ARG A CA 1
ATOM 646 C C . ARG A 1 81 ? 19.023 -0.037 -6.866 1.00 91.19 81 ARG A C 1
ATOM 648 O O . ARG A 1 81 ? 19.071 1.095 -6.400 1.00 91.19 81 ARG A O 1
ATOM 655 N N . LYS A 1 82 ? 20.015 -0.577 -7.583 1.00 91.94 82 LYS A N 1
ATOM 656 C CA . LYS A 1 82 ? 21.296 0.111 -7.834 1.00 91.94 82 LYS A CA 1
ATOM 657 C C . LYS A 1 82 ? 21.113 1.484 -8.497 1.00 91.94 82 LYS A C 1
ATOM 659 O O . LYS A 1 82 ? 21.657 2.478 -8.028 1.00 91.94 82 LYS A O 1
ATOM 664 N N . LEU A 1 83 ? 20.295 1.557 -9.551 1.00 92.44 83 LEU A N 1
ATOM 665 C CA . LEU A 1 83 ? 20.013 2.812 -10.252 1.00 92.44 83 LEU A CA 1
ATOM 666 C C . LEU A 1 83 ? 19.342 3.843 -9.330 1.00 92.44 83 LEU A C 1
ATOM 668 O O . LEU A 1 83 ? 19.647 5.034 -9.401 1.00 92.44 83 LEU A O 1
ATOM 672 N N . THR A 1 84 ? 18.432 3.396 -8.461 1.00 90.38 84 THR A N 1
ATOM 673 C CA . THR A 1 84 ? 17.759 4.250 -7.469 1.00 90.38 84 THR A CA 1
ATOM 674 C C . THR A 1 84 ? 18.754 4.760 -6.424 1.00 90.38 84 THR A C 1
ATOM 676 O O . THR A 1 84 ? 18.768 5.957 -6.145 1.00 90.38 84 THR A O 1
ATOM 679 N N . GLU A 1 85 ? 19.619 3.889 -5.900 1.00 91.44 85 GLU A N 1
ATOM 680 C CA . GLU A 1 85 ? 20.678 4.246 -4.947 1.00 91.44 85 GLU A CA 1
ATOM 681 C C . GLU A 1 85 ? 21.614 5.314 -5.526 1.00 91.44 85 GLU A C 1
ATOM 683 O O . GLU A 1 85 ? 21.867 6.324 -4.872 1.00 91.44 85 GLU A O 1
ATOM 688 N N . GLU A 1 86 ? 22.055 5.163 -6.777 1.00 90.75 86 GLU A N 1
ATOM 689 C CA . GLU A 1 86 ? 22.925 6.144 -7.439 1.00 90.75 86 GLU A CA 1
ATOM 690 C C . GLU A 1 86 ? 22.203 7.470 -7.728 1.00 90.75 86 GLU A C 1
ATOM 692 O O . GLU A 1 86 ? 22.752 8.551 -7.500 1.00 90.75 86 GLU A O 1
ATOM 697 N N . THR A 1 87 ? 20.948 7.402 -8.185 1.00 91.06 87 THR A N 1
ATOM 698 C CA . THR A 1 87 ? 20.160 8.590 -8.554 1.00 91.06 87 THR A CA 1
ATOM 699 C C . THR A 1 87 ? 19.788 9.432 -7.334 1.00 91.06 87 THR A C 1
ATOM 701 O O . THR A 1 87 ? 19.896 10.659 -7.371 1.00 91.06 87 THR A O 1
ATOM 704 N N . PHE A 1 88 ? 19.334 8.790 -6.255 1.00 90.31 88 PHE A N 1
ATOM 705 C CA . PHE A 1 88 ? 18.846 9.470 -5.052 1.00 90.31 88 PHE A CA 1
ATOM 706 C C . PHE A 1 88 ? 19.891 9.564 -3.937 1.00 90.31 88 PHE A C 1
ATOM 708 O O . PHE A 1 88 ? 19.635 10.238 -2.941 1.00 90.31 88 PHE A O 1
ATOM 715 N N . LYS A 1 89 ? 21.065 8.937 -4.109 1.00 90.19 89 LYS A N 1
ATOM 716 C CA . LYS A 1 89 ? 22.143 8.858 -3.105 1.00 90.19 89 LYS A CA 1
ATOM 717 C C . LYS A 1 89 ? 21.632 8.360 -1.751 1.00 90.19 89 LYS A C 1
ATOM 719 O O . LYS A 1 89 ? 21.991 8.901 -0.708 1.00 90.19 89 LYS A O 1
ATOM 724 N N . LEU A 1 90 ? 20.745 7.370 -1.796 1.00 85.94 90 LEU A N 1
ATOM 725 C CA . LEU A 1 90 ? 20.030 6.834 -0.645 1.00 85.94 90 LEU A CA 1
ATOM 726 C C . LEU A 1 90 ? 20.089 5.310 -0.677 1.00 85.94 90 LEU A C 1
ATOM 728 O O . LEU A 1 90 ? 19.560 4.708 -1.610 1.00 85.94 90 LEU A O 1
ATOM 732 N N . ASP A 1 91 ? 20.670 4.714 0.360 1.00 85.38 91 ASP A N 1
ATOM 733 C CA . ASP A 1 91 ? 20.589 3.277 0.608 1.00 85.38 91 ASP A CA 1
ATOM 734 C C . ASP A 1 91 ? 19.335 2.966 1.442 1.00 85.38 91 ASP A C 1
ATOM 736 O O . ASP A 1 91 ? 19.046 3.611 2.453 1.00 85.38 91 ASP A O 1
ATOM 740 N N . LEU A 1 92 ? 18.558 1.979 1.000 1.00 82.81 92 LEU A N 1
ATOM 741 C CA . LEU A 1 92 ? 17.377 1.521 1.728 1.00 82.81 92 LEU A CA 1
ATOM 742 C C . LEU A 1 92 ? 17.749 0.708 2.977 1.00 82.81 92 LEU A C 1
ATOM 744 O O . LEU A 1 92 ? 16.966 0.692 3.931 1.00 82.81 92 LEU A O 1
ATOM 748 N N . GLU A 1 93 ? 18.917 0.062 3.010 1.00 85.12 93 GLU A N 1
ATOM 749 C CA . GLU A 1 93 ? 19.393 -0.647 4.205 1.00 85.12 93 GLU A CA 1
ATOM 750 C C . GLU A 1 93 ? 19.758 0.330 5.331 1.00 85.12 93 GLU A C 1
ATOM 752 O O . GLU A 1 93 ? 19.456 0.053 6.494 1.00 85.12 93 GLU A O 1
ATOM 757 N N . ASP A 1 94 ? 20.268 1.522 5.004 1.00 87.56 94 ASP A N 1
ATOM 758 C CA . ASP A 1 94 ? 20.532 2.586 5.987 1.00 87.56 94 ASP A CA 1
ATOM 759 C C . ASP A 1 94 ? 19.247 3.087 6.669 1.00 87.56 94 ASP A C 1
ATOM 761 O O . ASP A 1 94 ? 19.274 3.558 7.809 1.00 87.56 94 ASP A O 1
ATOM 765 N N . LEU A 1 95 ? 18.092 2.963 6.004 1.00 87.31 95 LEU A N 1
ATOM 766 C CA . LEU A 1 95 ? 16.793 3.339 6.568 1.00 87.31 95 LEU A CA 1
ATOM 767 C C . LEU A 1 95 ? 16.222 2.285 7.520 1.00 87.31 95 LEU A C 1
ATOM 769 O O . LEU A 1 95 ? 15.375 2.605 8.360 1.00 87.31 95 LEU A O 1
ATOM 773 N N . ARG A 1 96 ? 16.665 1.032 7.421 1.00 88.06 96 ARG A N 1
ATOM 774 C CA . ARG A 1 96 ? 16.098 -0.096 8.171 1.00 88.06 96 ARG A CA 1
ATOM 775 C C . ARG A 1 96 ? 16.076 0.110 9.695 1.00 88.06 96 ARG A C 1
ATOM 777 O O . ARG A 1 96 ? 15.046 -0.207 10.290 1.00 88.06 96 ARG A O 1
ATOM 784 N N . PRO A 1 97 ? 17.111 0.680 10.347 1.00 90.19 97 PRO A N 1
ATOM 785 C CA . PRO A 1 97 ? 17.083 0.945 11.789 1.00 90.19 97 PRO A CA 1
ATOM 786 C C . PRO A 1 97 ? 16.020 1.967 12.223 1.00 90.19 97 PRO A C 1
ATOM 788 O O . PRO A 1 97 ? 15.619 1.984 13.388 1.00 90.19 97 PRO A O 1
ATOM 791 N N . TYR A 1 98 ? 15.554 2.825 11.310 1.00 89.88 98 TYR A N 1
ATOM 792 C CA . TYR A 1 98 ? 14.523 3.826 11.594 1.00 89.88 98 TYR A CA 1
ATOM 793 C C . TYR A 1 98 ? 13.104 3.248 11.528 1.00 89.88 98 TYR A C 1
ATOM 795 O O . TYR A 1 98 ? 12.195 3.788 12.160 1.00 89.88 98 TYR A O 1
ATOM 803 N N . PHE A 1 99 ? 12.912 2.133 10.819 1.00 89.75 99 PHE A N 1
ATOM 804 C CA . PHE A 1 99 ? 11.627 1.449 10.663 1.00 89.75 99 PHE A CA 1
ATOM 805 C C . PHE A 1 99 ? 11.504 0.237 11.592 1.00 89.75 99 PHE A C 1
ATOM 807 O O . PHE A 1 99 ? 11.218 -0.880 11.162 1.00 89.75 99 PHE A O 1
ATOM 814 N N . ASP A 1 100 ? 11.697 0.472 12.889 1.00 89.81 100 ASP A N 1
ATOM 815 C CA . ASP A 1 100 ? 11.379 -0.527 13.907 1.00 89.81 100 ASP A CA 1
ATOM 816 C C . ASP A 1 100 ? 9.868 -0.823 13.921 1.00 89.81 100 ASP A C 1
ATOM 818 O O . ASP A 1 100 ? 9.043 0.096 13.956 1.00 89.81 100 ASP A O 1
ATOM 822 N N . LEU A 1 101 ? 9.504 -2.109 13.887 1.00 85.31 101 LEU A N 1
ATOM 823 C CA . LEU A 1 101 ? 8.115 -2.544 13.730 1.00 85.31 101 LEU A CA 1
ATOM 824 C C . LEU A 1 101 ? 7.203 -1.987 14.830 1.00 85.31 101 LEU A C 1
ATOM 826 O O . LEU A 1 101 ? 6.092 -1.548 14.530 1.00 85.31 101 LEU A O 1
ATOM 830 N N . GLU A 1 102 ? 7.653 -1.981 16.087 1.00 86.19 102 GLU A N 1
ATOM 831 C CA . GLU A 1 102 ? 6.831 -1.499 17.200 1.00 86.19 102 GLU A CA 1
ATOM 832 C C . GLU A 1 102 ? 6.593 0.006 17.083 1.00 86.19 102 GLU A C 1
ATOM 834 O O . GLU A 1 102 ? 5.453 0.464 17.189 1.00 86.19 102 GLU A O 1
ATOM 839 N N . LYS A 1 103 ? 7.641 0.767 16.743 1.00 90.00 103 LYS A N 1
ATOM 840 C CA . LYS A 1 103 ? 7.536 2.218 16.530 1.00 90.00 103 LYS A CA 1
ATOM 841 C C . LYS A 1 103 ? 6.626 2.577 15.359 1.00 90.00 103 LYS A C 1
ATOM 843 O O . LYS A 1 103 ? 5.880 3.553 15.445 1.00 90.00 103 LYS A O 1
ATOM 848 N N . VAL A 1 104 ? 6.666 1.808 14.270 1.00 90.56 104 VAL A N 1
ATOM 849 C CA . VAL A 1 104 ? 5.791 2.030 13.109 1.00 90.56 104 VAL A CA 1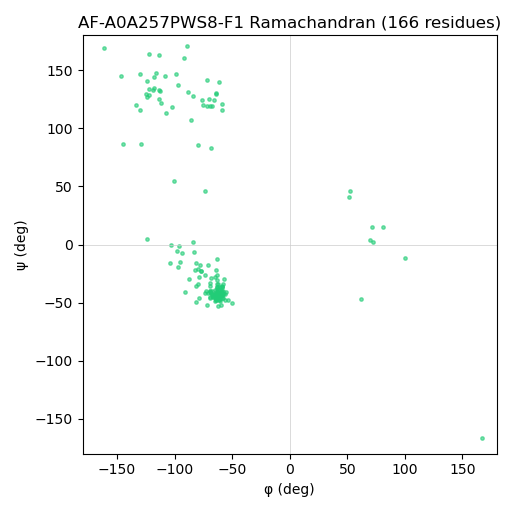
ATOM 850 C C . VAL A 1 104 ? 4.333 1.762 13.477 1.00 90.56 104 VAL A C 1
ATOM 852 O O . VAL A 1 104 ? 3.467 2.579 13.162 1.00 90.56 104 VAL A O 1
ATOM 855 N N . LEU A 1 105 ? 4.054 0.661 14.182 1.00 87.19 105 LEU A N 1
ATOM 856 C CA . LEU A 1 105 ? 2.701 0.342 14.643 1.00 87.19 105 LEU A CA 1
ATOM 857 C C . LEU A 1 105 ? 2.156 1.413 15.595 1.00 87.19 105 LEU A C 1
ATOM 859 O O . LEU A 1 105 ? 1.004 1.831 15.449 1.00 87.19 105 LEU A O 1
ATOM 863 N N . ASP A 1 106 ? 2.984 1.915 16.511 1.00 89.69 106 ASP A N 1
ATOM 864 C CA . ASP A 1 106 ? 2.615 3.036 17.375 1.00 89.69 106 ASP A CA 1
ATOM 865 C C . ASP A 1 106 ? 2.364 4.324 16.587 1.00 89.69 106 ASP A C 1
ATOM 867 O O . ASP A 1 106 ? 1.387 5.028 16.849 1.00 89.69 106 ASP A O 1
ATOM 871 N N . GLY A 1 107 ? 3.191 4.617 15.582 1.00 92.38 107 GLY A N 1
ATOM 872 C CA . GLY A 1 107 ? 2.989 5.755 14.688 1.00 92.38 107 GLY A CA 1
ATOM 873 C C . GLY A 1 107 ? 1.645 5.692 13.957 1.00 92.38 107 GLY A C 1
ATOM 874 O O . GLY A 1 107 ? 0.902 6.677 13.941 1.00 92.38 107 GLY A O 1
ATOM 875 N N . VAL A 1 108 ? 1.293 4.522 13.413 1.00 91.75 108 VAL A N 1
ATOM 876 C CA . VAL A 1 108 ? -0.002 4.281 12.752 1.00 91.75 108 VAL A CA 1
ATOM 877 C C . VAL A 1 108 ? -1.160 4.444 13.738 1.00 91.75 108 VAL A C 1
ATOM 879 O O . VAL A 1 108 ? -2.148 5.106 13.410 1.00 91.75 108 VAL A O 1
ATOM 882 N N . ARG A 1 109 ? -1.032 3.910 14.960 1.00 90.81 109 ARG A N 1
ATOM 883 C CA . ARG A 1 109 ? -2.037 4.064 16.023 1.00 90.81 109 ARG A CA 1
ATOM 884 C C . ARG A 1 109 ? -2.260 5.535 16.365 1.00 90.81 109 ARG A C 1
ATOM 886 O O . ARG A 1 109 ? -3.394 5.999 16.308 1.00 90.81 109 ARG A O 1
ATOM 893 N N . ILE A 1 110 ? -1.195 6.286 16.649 1.00 93.75 110 ILE A N 1
ATOM 894 C CA . ILE A 1 110 ? -1.272 7.721 16.972 1.00 93.75 110 ILE A CA 1
ATOM 895 C C . ILE A 1 110 ? -1.924 8.504 15.827 1.00 93.75 110 ILE A C 1
ATOM 897 O O . ILE A 1 110 ? -2.717 9.417 16.067 1.00 93.75 110 ILE A O 1
ATOM 901 N N . HIS A 1 111 ? -1.602 8.164 14.577 1.00 95.38 111 HIS A N 1
ATOM 902 C CA . HIS A 1 111 ? -2.212 8.800 13.416 1.00 95.38 111 HIS A CA 1
ATOM 903 C C . HIS A 1 111 ? -3.724 8.528 13.344 1.00 95.38 111 HIS A C 1
ATOM 905 O O . HIS A 1 111 ? -4.504 9.465 13.171 1.00 95.38 111 HIS A O 1
ATOM 911 N N . ALA A 1 112 ? -4.147 7.277 13.545 1.00 92.88 112 ALA A N 1
ATOM 912 C CA . ALA A 1 112 ? -5.558 6.895 13.551 1.00 92.88 112 ALA A CA 1
ATOM 913 C C . ALA A 1 112 ? -6.340 7.547 14.706 1.00 92.88 112 ALA A C 1
ATOM 915 O O . ALA A 1 112 ? -7.435 8.068 14.487 1.00 92.88 112 ALA A O 1
ATOM 916 N N . GLU A 1 113 ? -5.770 7.580 15.913 1.00 93.94 113 GLU A N 1
ATOM 917 C CA . GLU A 1 113 ? -6.374 8.238 17.080 1.00 93.94 113 GLU A CA 1
ATOM 918 C C . GLU A 1 113 ? -6.643 9.725 16.814 1.00 93.94 113 GLU A C 1
ATOM 920 O O . GLU A 1 113 ? -7.733 10.224 17.107 1.00 93.94 113 GLU A O 1
ATOM 925 N N . LYS A 1 114 ? -5.687 10.419 16.181 1.00 94.38 114 LYS A N 1
ATOM 926 C CA . LYS A 1 114 ? -5.824 11.834 15.805 1.00 94.38 114 LYS A CA 1
ATOM 927 C C . LYS A 1 114 ? -6.845 12.055 14.692 1.00 94.38 114 LYS A C 1
ATOM 929 O O . LYS A 1 114 ? -7.652 12.975 14.791 1.00 94.38 114 LYS A O 1
ATOM 934 N N . LEU A 1 115 ? -6.804 11.243 13.636 1.00 95.44 115 LEU A N 1
ATOM 935 C CA . LEU A 1 115 ? -7.654 11.436 12.460 1.00 95.44 115 LEU A CA 1
ATOM 936 C C . LEU A 1 115 ? -9.128 11.145 12.766 1.00 95.44 115 LEU A C 1
ATOM 938 O O . LEU A 1 115 ? -10.011 11.878 12.323 1.00 95.44 115 LEU A O 1
ATOM 942 N N . PHE A 1 116 ? -9.391 10.096 13.549 1.00 92.62 116 PHE A N 1
ATOM 943 C CA . PHE A 1 116 ? -10.747 9.618 13.820 1.00 92.62 116 PHE A CA 1
ATOM 944 C C . PHE A 1 116 ? -11.280 10.007 15.203 1.00 92.62 116 PHE A C 1
ATOM 946 O O . PHE A 1 116 ? -12.427 9.697 15.509 1.00 92.62 116 PHE A O 1
ATOM 953 N N . ASN A 1 117 ? -10.495 10.714 16.025 1.00 93.38 117 ASN A N 1
ATOM 954 C CA . ASN A 1 117 ? -10.837 11.036 17.417 1.00 93.38 117 ASN A CA 1
ATOM 955 C C . ASN A 1 117 ? -11.224 9.789 18.228 1.00 93.38 117 ASN A C 1
ATOM 957 O O . ASN A 1 117 ? -12.212 9.787 18.964 1.00 93.38 117 ASN A O 1
ATOM 961 N N . ILE A 1 118 ? -10.432 8.733 18.088 1.00 94.94 118 ILE A N 1
ATOM 962 C CA . ILE A 1 118 ? -10.579 7.480 18.832 1.00 94.94 118 ILE A CA 1
ATOM 963 C C . ILE A 1 118 ? -9.390 7.288 19.767 1.00 94.94 118 ILE A C 1
ATOM 965 O O . ILE A 1 118 ? -8.355 7.932 19.602 1.00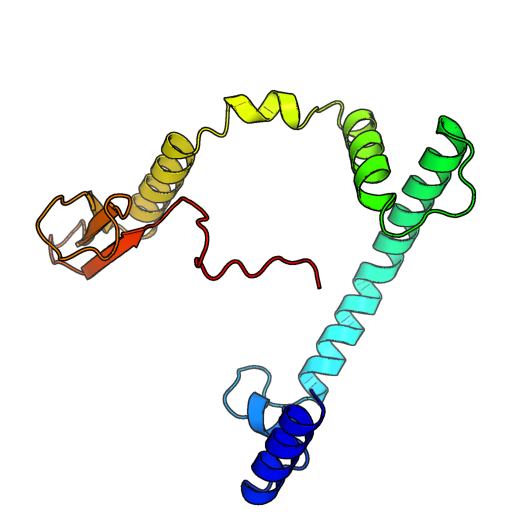 94.94 118 ILE A O 1
ATOM 969 N N . LYS A 1 119 ? -9.530 6.395 20.740 1.00 93.81 119 LYS A N 1
ATOM 970 C CA . LYS A 1 119 ? -8.456 5.943 21.619 1.00 93.81 119 LYS A CA 1
ATOM 971 C C . LYS A 1 119 ? -8.357 4.429 21.531 1.00 93.81 119 LYS A C 1
ATOM 973 O O . LYS A 1 119 ? -9.356 3.738 21.723 1.00 93.81 119 LYS A O 1
ATOM 978 N N . MET A 1 120 ? -7.162 3.917 21.251 1.00 93.25 120 MET A N 1
ATOM 979 C CA . MET A 1 120 ? -6.896 2.484 21.177 1.00 93.25 120 MET A CA 1
ATOM 980 C C . MET A 1 120 ? -6.078 2.058 22.394 1.00 93.25 120 MET A C 1
ATOM 982 O O . MET A 1 120 ? -4.925 2.454 22.550 1.00 93.25 120 MET A O 1
ATOM 986 N N . THR A 1 121 ? -6.671 1.247 23.269 1.00 91.50 121 THR A N 1
ATOM 987 C CA . THR A 1 121 ? -6.004 0.761 24.488 1.00 91.50 121 THR A CA 1
ATOM 988 C C . THR A 1 121 ? -5.753 -0.735 24.377 1.00 91.50 121 THR A C 1
ATOM 990 O O . THR A 1 121 ? -6.701 -1.497 24.202 1.00 91.50 121 THR A O 1
ATOM 993 N N . GLU A 1 122 ? -4.494 -1.166 24.474 1.00 90.25 122 GLU A N 1
ATOM 994 C CA . GLU A 1 122 ? -4.162 -2.594 24.487 1.00 90.25 122 GLU A CA 1
ATOM 995 C C . GLU A 1 122 ? -4.767 -3.259 25.729 1.00 90.25 122 GLU A C 1
ATOM 997 O O . GLU A 1 122 ? -4.588 -2.791 26.856 1.00 90.25 122 GLU A O 1
ATOM 1002 N N . VAL A 1 123 ? -5.474 -4.367 25.524 1.00 89.31 12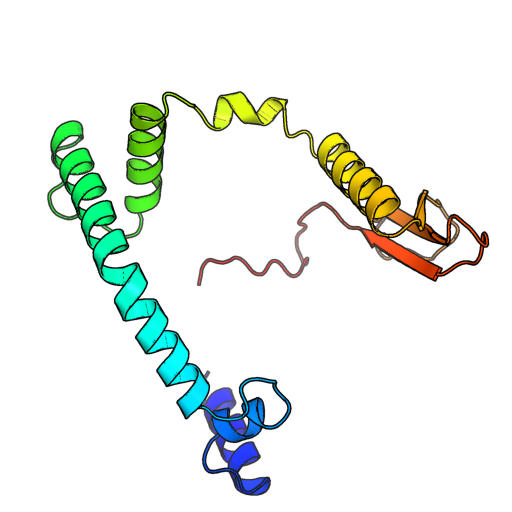3 VAL A N 1
ATOM 1003 C CA . VAL A 1 123 ? -6.028 -5.198 26.591 1.00 89.31 123 VAL A CA 1
ATOM 1004 C C . VAL A 1 123 ? -5.422 -6.590 26.512 1.00 89.31 123 VAL A C 1
ATOM 1006 O O . VAL A 1 123 ? -5.351 -7.188 25.442 1.00 89.31 123 VAL A O 1
ATOM 1009 N N . LYS A 1 124 ? -4.984 -7.122 27.656 1.00 85.94 124 LYS A N 1
ATOM 1010 C CA . LYS A 1 124 ? -4.388 -8.461 27.764 1.00 85.94 124 LYS A CA 1
ATOM 1011 C C . LYS A 1 124 ? -5.310 -9.368 28.568 1.00 85.94 124 LYS A C 1
ATOM 1013 O O . LYS A 1 124 ? -5.804 -8.968 29.617 1.00 85.94 124 LYS A O 1
ATOM 1018 N N . GLY A 1 125 ? -5.570 -10.574 28.063 1.00 79.81 125 GLY A N 1
ATOM 1019 C CA . GLY A 1 125 ? -6.371 -11.594 28.757 1.00 79.81 125 GLY A CA 1
ATOM 1020 C C . GLY A 1 125 ? -7.881 -11.329 28.834 1.00 79.81 125 GLY A C 1
ATOM 1021 O O . GLY A 1 125 ? -8.597 -12.130 29.423 1.00 79.81 125 GLY A O 1
ATOM 1022 N N . LYS A 1 126 ? -8.384 -10.237 28.238 1.00 83.19 126 LYS A N 1
ATOM 1023 C CA . LYS A 1 126 ? -9.823 -9.914 28.210 1.00 83.19 126 LYS A CA 1
ATOM 1024 C C . LYS A 1 126 ? -10.592 -10.702 27.145 1.00 83.19 126 LYS A C 1
ATOM 1026 O O . LYS A 1 126 ? -11.750 -11.045 27.354 1.00 83.19 126 LYS A O 1
ATOM 1031 N N . TYR A 1 127 ? -9.948 -10.981 26.014 1.00 85.06 127 TYR A N 1
ATOM 1032 C CA . TYR A 1 127 ? -10.541 -11.680 24.877 1.00 85.06 127 TYR A CA 1
ATOM 1033 C C . TYR A 1 127 ? -9.809 -13.002 24.618 1.00 85.06 127 TYR A C 1
ATOM 1035 O O . TYR A 1 127 ? -8.586 -13.051 24.780 1.00 85.06 127 TYR A O 1
ATOM 1043 N N . PRO A 1 128 ? -10.518 -14.068 24.202 1.00 85.06 128 PRO A N 1
ATOM 1044 C CA . PRO A 1 128 ? -9.865 -15.289 23.757 1.00 85.06 128 PRO A CA 1
ATOM 1045 C C . PRO A 1 128 ? -9.085 -15.001 22.471 1.00 85.06 128 PRO A C 1
ATOM 1047 O O . PRO A 1 128 ? -9.641 -14.514 21.487 1.00 85.06 128 PRO A O 1
ATOM 1050 N N . VAL A 1 129 ? -7.790 -15.306 22.481 1.00 84.94 129 VAL A N 1
ATOM 1051 C CA . VAL A 1 129 ? -6.909 -15.182 21.315 1.00 84.94 129 VAL A CA 1
ATOM 1052 C C . VAL A 1 129 ? -6.548 -16.566 20.786 1.00 84.94 129 VAL A C 1
ATOM 1054 O O . VAL A 1 129 ? -6.392 -17.511 21.555 1.00 84.94 129 VAL A O 1
ATOM 1057 N N . TYR A 1 130 ? -6.411 -16.694 19.465 1.00 83.38 130 TYR A N 1
ATOM 1058 C CA . TYR A 1 130 ? -6.035 -17.957 18.816 1.00 83.38 130 TYR A CA 1
ATOM 1059 C C . TYR A 1 130 ? -4.519 -18.219 18.841 1.00 83.38 130 TYR A C 1
ATOM 1061 O O . TYR A 1 130 ? -4.093 -19.345 18.601 1.00 83.38 130 TYR A O 1
ATOM 1069 N N . HIS A 1 131 ? -3.702 -17.197 19.122 1.00 82.62 131 HIS A N 1
ATOM 1070 C CA . HIS A 1 131 ? -2.249 -17.312 19.250 1.00 82.62 131 HIS A CA 1
ATOM 1071 C C . HIS A 1 131 ? -1.725 -16.328 20.311 1.00 82.62 131 HIS A C 1
ATOM 1073 O O . HIS A 1 131 ? -2.230 -15.208 20.384 1.00 82.62 131 HIS A O 1
ATOM 1079 N N . PRO A 1 132 ? -0.680 -16.678 21.089 1.00 82.75 132 PRO A N 1
ATOM 1080 C CA . PRO A 1 132 ? -0.097 -15.801 22.116 1.00 82.75 132 PR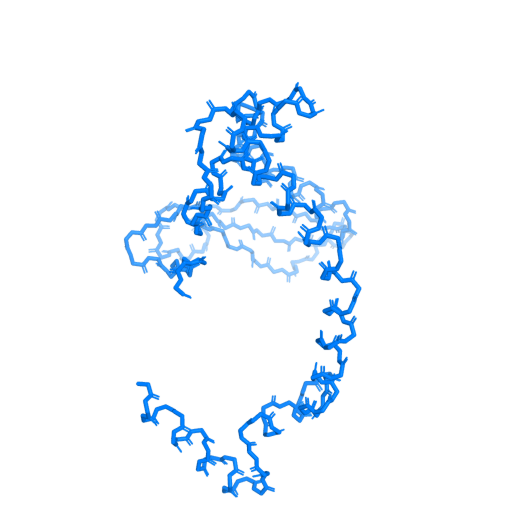O A CA 1
ATOM 1081 C C . PRO A 1 132 ? 0.531 -14.488 21.615 1.00 82.75 132 PRO A C 1
ATOM 1083 O O . PRO A 1 132 ? 0.784 -13.605 22.424 1.00 82.75 132 PRO A O 1
ATOM 1086 N N . ASP A 1 133 ? 0.751 -14.331 20.306 1.00 82.44 133 ASP A N 1
ATOM 1087 C CA . ASP A 1 133 ? 1.401 -13.130 19.741 1.00 82.44 133 ASP A CA 1
ATOM 1088 C C . ASP A 1 133 ? 0.368 -12.116 19.238 1.00 82.44 133 ASP A C 1
ATOM 1090 O O . ASP A 1 133 ? 0.714 -11.057 18.714 1.00 82.44 133 ASP A O 1
ATOM 1094 N N . VAL A 1 134 ? -0.913 -12.470 19.349 1.00 85.19 134 VAL A N 1
ATOM 1095 C CA . VAL A 1 134 ? -2.022 -11.621 18.946 1.00 85.19 134 VAL A CA 1
ATOM 1096 C C . VAL A 1 134 ? -2.198 -10.539 19.999 1.00 85.19 134 VAL A C 1
ATOM 1098 O O . VAL A 1 134 ? -2.406 -10.833 21.177 1.00 85.19 134 VAL A O 1
ATOM 1101 N N . LYS A 1 135 ? -2.161 -9.281 19.563 1.00 86.50 135 LYS A N 1
ATOM 1102 C CA . LYS A 1 135 ? -2.473 -8.130 20.411 1.00 86.50 135 LYS A CA 1
ATOM 1103 C C . LYS A 1 135 ? -3.923 -7.717 20.175 1.00 86.50 135 LYS A C 1
ATOM 1105 O O . LYS A 1 135 ? -4.393 -7.676 19.037 1.00 86.50 135 LYS A O 1
ATOM 1110 N N . THR A 1 136 ? -4.636 -7.409 21.253 1.00 89.62 136 THR A N 1
ATOM 1111 C CA . THR A 1 136 ? -6.028 -6.943 21.202 1.00 89.62 136 THR A CA 1
ATOM 1112 C C . THR A 1 136 ? -6.136 -5.539 21.774 1.00 89.62 136 THR A C 1
ATOM 1114 O O . THR A 1 136 ? -5.578 -5.261 22.832 1.00 89.62 136 THR A O 1
ATOM 1117 N N . PHE A 1 137 ? -6.868 -4.664 21.092 1.00 90.12 137 PHE A N 1
ATOM 1118 C CA . PHE A 1 137 ? -7.046 -3.260 21.446 1.00 90.12 137 PHE A CA 1
ATOM 1119 C C . PHE A 1 137 ? -8.532 -2.931 21.560 1.00 90.12 137 PHE A C 1
ATOM 1121 O O . PHE A 1 137 ? -9.300 -3.193 20.636 1.00 90.12 137 PHE A O 1
ATOM 1128 N N . GLU A 1 138 ? -8.941 -2.307 22.660 1.00 92.75 138 GLU A N 1
ATOM 1129 C CA . GLU A 1 138 ? -10.265 -1.693 22.755 1.00 92.75 138 GLU A CA 1
ATOM 1130 C C . GLU A 1 138 ? -10.232 -0.300 22.148 1.00 92.75 138 GLU A C 1
ATOM 1132 O O . GLU A 1 138 ? -9.383 0.523 22.502 1.00 92.75 138 GLU A O 1
ATOM 1137 N N . VAL A 1 139 ? -11.164 -0.050 21.232 1.00 93.88 139 VAL A N 1
ATOM 1138 C CA . VAL A 1 139 ? -11.312 1.228 20.547 1.00 93.88 139 VAL A CA 1
ATOM 1139 C C . VAL A 1 139 ? -12.480 1.971 21.174 1.00 93.88 139 VAL A C 1
ATOM 1141 O O . VAL A 1 139 ? -13.621 1.504 21.119 1.00 93.88 139 VAL A O 1
ATOM 1144 N N . THR A 1 140 ? -12.206 3.133 21.756 1.00 95.19 140 THR A N 1
ATOM 1145 C CA . THR A 1 140 ? -13.224 4.021 22.319 1.00 95.19 140 THR A CA 1
ATOM 1146 C C . THR A 1 140 ? -13.258 5.346 21.577 1.00 95.19 140 THR A C 1
ATOM 1148 O O . THR A 1 140 ? -12.244 5.826 21.076 1.00 95.19 140 THR A O 1
ATOM 1151 N N . ASP A 1 141 ? -14.439 5.942 21.478 1.00 93.44 141 ASP A N 1
ATOM 1152 C CA . ASP A 1 141 ? -14.596 7.307 20.990 1.00 93.44 141 ASP A CA 1
ATOM 1153 C C . ASP A 1 141 ? -14.038 8.282 22.039 1.00 93.44 141 ASP A C 1
ATOM 1155 O O . ASP A 1 141 ? -14.444 8.257 23.204 1.00 93.44 141 ASP A O 1
ATOM 1159 N N . SER A 1 142 ? -13.105 9.145 21.640 1.00 90.62 142 SER A N 1
ATOM 1160 C CA . SER A 1 142 ? -12.389 10.027 22.570 1.00 90.62 142 SER A CA 1
ATOM 1161 C C . SER A 1 142 ? -13.258 11.145 23.148 1.00 90.62 142 SER A C 1
ATOM 1163 O O . SER A 1 142 ? -12.879 11.740 24.155 1.00 90.62 142 SER A O 1
ATOM 1165 N N . LYS A 1 143 ? -14.412 11.455 22.541 1.00 90.50 143 LYS A N 1
ATOM 1166 C CA . LYS A 1 143 ? -15.326 12.508 23.013 1.00 90.50 143 LYS A CA 1
ATOM 1167 C C . LYS A 1 143 ? -16.376 11.963 23.972 1.00 90.50 143 LYS A C 1
ATOM 1169 O O . LYS A 1 143 ? -16.721 12.616 24.950 1.00 90.50 143 LYS A O 1
ATOM 1174 N N . THR A 1 144 ? -16.910 10.786 23.671 1.00 91.19 144 THR A N 1
ATOM 1175 C CA . THR A 1 144 ? -18.041 10.186 24.393 1.00 91.19 144 THR A CA 1
ATOM 1176 C C . THR A 1 144 ? -17.622 9.066 25.339 1.00 91.19 144 THR A C 1
ATOM 1178 O O . THR A 1 144 ? -18.414 8.662 26.187 1.00 91.19 144 THR A O 1
ATOM 1181 N N . GLY A 1 145 ? -16.407 8.532 25.185 1.00 87.75 145 GLY A N 1
ATOM 1182 C CA . GLY A 1 145 ? -15.904 7.380 25.934 1.00 87.75 145 GLY A CA 1
ATOM 1183 C C . GLY A 1 145 ? -16.579 6.054 25.570 1.00 87.75 145 GLY A C 1
ATOM 1184 O O . GLY A 1 145 ? -16.289 5.033 26.192 1.00 87.75 145 GLY A O 1
ATOM 1185 N N . LYS A 1 146 ? -17.485 6.039 24.582 1.00 92.19 146 LYS A N 1
ATOM 1186 C CA . LYS A 1 146 ? -18.209 4.830 24.176 1.00 92.19 146 LYS A CA 1
ATOM 1187 C C . LYS A 1 146 ? -17.284 3.871 23.437 1.00 92.19 146 LYS A C 1
ATOM 1189 O O . LYS A 1 146 ? -16.464 4.292 22.627 1.00 92.19 146 LYS A O 1
ATOM 1194 N N . ILE A 1 147 ? -17.453 2.574 23.685 1.00 89.69 147 ILE A N 1
ATOM 1195 C CA . ILE A 1 147 ? -16.737 1.527 22.952 1.00 89.69 147 ILE A CA 1
ATOM 1196 C C . ILE A 1 147 ? -17.260 1.501 21.515 1.00 89.69 147 ILE A C 1
ATOM 1198 O O . ILE A 1 147 ? -18.445 1.263 21.286 1.00 89.69 147 ILE A O 1
ATOM 1202 N N . ALA A 1 148 ? -16.364 1.750 20.564 1.00 89.12 148 ALA A N 1
ATOM 1203 C CA . ALA A 1 148 ? -16.625 1.641 19.134 1.00 89.12 148 ALA A CA 1
ATOM 1204 C C . ALA A 1 148 ? -16.367 0.214 18.625 1.00 89.12 148 ALA A C 1
ATOM 1206 O O . ALA A 1 148 ? -17.020 -0.234 17.686 1.00 89.12 148 ALA A O 1
ATOM 1207 N N . GLY A 1 149 ? -15.440 -0.518 19.253 1.00 89.75 149 GLY A N 1
ATOM 1208 C CA . GLY A 1 149 ? -15.167 -1.909 18.908 1.00 89.75 149 GLY A CA 1
ATOM 1209 C C . GLY A 1 149 ? -13.876 -2.457 19.510 1.00 89.75 149 GLY A C 1
ATOM 1210 O O . GLY A 1 149 ? -13.269 -1.853 20.394 1.00 89.75 149 GLY A O 1
ATOM 1211 N N . CYS A 1 150 ? -13.460 -3.615 18.998 1.00 88.62 150 CYS A N 1
ATOM 1212 C CA . CYS A 1 150 ? -12.203 -4.276 19.333 1.00 88.62 150 CYS A CA 1
ATOM 1213 C C . CYS A 1 150 ? -11.385 -4.486 18.055 1.00 88.62 150 CYS A C 1
ATOM 1215 O O . CYS A 1 150 ? -11.920 -4.921 17.034 1.00 88.62 150 CYS A O 1
ATOM 1217 N N . PHE A 1 151 ? -10.097 -4.165 18.116 1.00 89.44 151 PHE A N 1
ATOM 1218 C CA . PHE A 1 151 ? -9.147 -4.326 17.026 1.00 89.44 151 PHE A CA 1
ATOM 1219 C C . PHE A 1 151 ? -8.102 -5.376 17.398 1.00 89.44 151 PHE A C 1
ATOM 1221 O O . PHE A 1 151 ? -7.555 -5.360 18.498 1.00 89.44 151 PHE A O 1
ATOM 1228 N N . VAL A 1 152 ? -7.833 -6.302 16.483 1.00 87.69 152 VAL A N 1
ATOM 1229 C CA . VAL A 1 152 ? -6.951 -7.448 16.714 1.00 87.69 152 VAL A CA 1
ATOM 1230 C C . VAL A 1 152 ? -5.826 -7.407 15.693 1.00 87.69 152 VAL A C 1
ATOM 1232 O O . VAL A 1 152 ? -6.096 -7.303 14.496 1.00 87.69 152 VAL A O 1
ATOM 1235 N N . THR A 1 153 ? -4.578 -7.497 16.150 1.00 84.00 153 THR A N 1
ATOM 1236 C CA . THR A 1 153 ? -3.403 -7.479 15.272 1.00 84.00 153 THR A CA 1
ATOM 1237 C C . THR A 1 153 ? -2.531 -8.707 15.474 1.00 84.00 153 THR A C 1
ATOM 1239 O O . THR A 1 153 ? -2.310 -9.163 16.595 1.00 84.00 153 THR A O 1
ATOM 1242 N N . GLU A 1 154 ? -2.010 -9.230 14.365 1.00 80.06 154 GLU A N 1
ATOM 1243 C CA . GLU A 1 154 ? -0.943 -10.226 14.342 1.00 80.06 154 GLU A CA 1
ATOM 1244 C C . GLU A 1 154 ? 0.135 -9.731 13.369 1.00 80.06 154 GLU A C 1
ATOM 1246 O O . GLU A 1 154 ? -0.127 -9.546 12.182 1.00 80.06 154 GLU A O 1
ATOM 1251 N N . GLY A 1 155 ? 1.334 -9.452 13.886 1.00 66.81 155 GLY A N 1
ATOM 1252 C CA . GLY A 1 155 ? 2.417 -8.833 13.111 1.00 66.81 155 GLY A CA 1
ATOM 1253 C C . GLY A 1 155 ? 3.402 -9.816 12.476 1.00 66.81 155 GLY A C 1
ATOM 1254 O O . GLY A 1 155 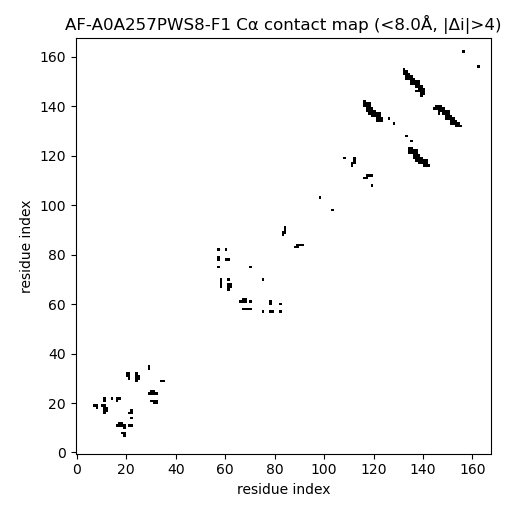? 4.274 -9.393 11.724 1.00 66.81 155 GLY A O 1
ATOM 1255 N N . LEU A 1 156 ? 3.302 -11.113 12.781 1.00 67.19 156 LEU A N 1
ATOM 1256 C CA . LEU A 1 156 ? 4.294 -12.105 12.372 1.00 67.19 156 LEU A CA 1
ATOM 1257 C C . LEU A 1 156 ? 3.707 -13.095 11.371 1.00 67.19 156 LEU A C 1
ATOM 1259 O O . LEU A 1 156 ? 2.720 -13.775 11.640 1.00 67.19 156 LEU A O 1
ATOM 1263 N N . VAL A 1 157 ? 4.372 -13.210 10.223 1.00 64.88 157 VAL A N 1
ATOM 1264 C CA . VAL A 1 157 ? 4.103 -14.264 9.248 1.00 64.88 157 VAL A CA 1
ATOM 1265 C C . VAL A 1 157 ? 4.607 -15.590 9.808 1.00 64.88 157 VAL A C 1
ATOM 1267 O O . VAL A 1 157 ? 5.802 -15.753 10.052 1.00 64.88 157 VAL A O 1
ATOM 1270 N N . LYS A 1 158 ? 3.703 -16.555 9.984 1.00 67.12 158 LYS A N 1
ATOM 1271 C CA . LYS A 1 158 ? 4.029 -17.900 10.468 1.00 67.12 158 LYS A CA 1
ATOM 1272 C C . LYS A 1 158 ? 3.592 -18.961 9.473 1.00 67.12 158 LYS A C 1
ATOM 1274 O O . LYS A 1 158 ? 2.780 -18.733 8.576 1.00 67.12 158 LYS A O 1
ATOM 1279 N N . ARG A 1 159 ? 4.133 -20.167 9.642 1.00 57.66 159 ARG A N 1
ATOM 1280 C CA . ARG A 1 159 ? 3.737 -21.340 8.859 1.00 57.66 159 ARG A CA 1
ATOM 1281 C C . ARG A 1 159 ? 2.239 -21.601 9.068 1.00 57.66 159 ARG A C 1
ATOM 1283 O O . ARG A 1 159 ? 1.824 -21.908 10.177 1.00 57.66 159 ARG A O 1
ATOM 1290 N N . GLY A 1 160 ? 1.446 -21.474 8.005 1.00 66.19 160 GLY A N 1
ATOM 1291 C CA . GLY A 1 160 ? -0.017 -21.611 8.048 1.00 66.19 160 GLY A CA 1
ATOM 1292 C C . GLY A 1 160 ? -0.787 -20.285 8.070 1.00 66.19 160 GLY A C 1
ATOM 1293 O O . GLY A 1 160 ? -1.990 -20.290 7.812 1.00 66.19 160 GLY A O 1
ATOM 1294 N N . SER A 1 161 ? -0.117 -19.146 8.283 1.00 65.06 161 SER A N 1
ATOM 1295 C CA . SER A 1 161 ? -0.711 -17.834 8.016 1.00 65.06 161 SER A CA 1
ATOM 1296 C C . SER A 1 161 ? -1.048 -17.733 6.524 1.00 65.06 161 SER A C 1
ATOM 1298 O O . SER A 1 161 ? -0.268 -18.171 5.674 1.00 65.06 161 SER A O 1
ATOM 1300 N N . LYS A 1 162 ? -2.200 -17.143 6.179 1.00 59.00 162 LYS A N 1
ATOM 1301 C CA . LYS A 1 162 ? -2.536 -16.816 4.784 1.00 59.00 162 LYS A CA 1
ATOM 1302 C C . LYS A 1 162 ? -1.613 -15.701 4.294 1.00 59.00 162 LYS A C 1
ATOM 1304 O O . LYS A 1 162 ? -1.976 -14.530 4.309 1.00 59.00 162 LYS A O 1
ATOM 1309 N N . VAL A 1 163 ? -0.418 -16.069 3.855 1.00 49.50 163 VAL A N 1
ATOM 1310 C CA . VAL A 1 163 ? 0.477 -15.161 3.146 1.00 49.50 163 VAL A CA 1
ATOM 1311 C C . VAL A 1 163 ? 0.080 -15.213 1.684 1.00 49.50 163 VAL A C 1
ATOM 1313 O O . VAL A 1 163 ? 0.329 -16.203 0.999 1.00 49.50 163 VAL A O 1
ATOM 1316 N N . ARG A 1 164 ? -0.561 -14.154 1.191 1.00 43.47 164 ARG A N 1
ATOM 1317 C CA . ARG A 1 164 ? -0.678 -13.958 -0.252 1.00 43.47 164 ARG A CA 1
ATOM 1318 C C . ARG A 1 164 ? 0.655 -13.381 -0.712 1.00 43.47 164 ARG A C 1
ATOM 1320 O O . ARG A 1 164 ? 0.839 -12.168 -0.709 1.00 43.47 164 ARG A O 1
ATOM 1327 N N . LEU A 1 165 ? 1.617 -14.256 -0.996 1.00 37.28 165 LEU A N 1
ATOM 1328 C CA . LEU A 1 165 ? 2.852 -13.839 -1.649 1.00 37.28 165 LEU A CA 1
ATOM 1329 C C . LEU A 1 165 ? 2.440 -13.208 -2.986 1.00 37.28 165 LEU A C 1
ATOM 1331 O O . LEU A 1 165 ? 1.764 -13.847 -3.785 1.00 37.28 165 LEU A O 1
ATOM 1335 N N . LEU A 1 166 ? 2.792 -11.940 -3.217 1.00 35.50 166 LEU A N 1
ATOM 1336 C CA . LEU A 1 166 ? 2.623 -11.253 -4.510 1.00 35.50 166 LEU A CA 1
ATOM 1337 C C . LEU A 1 166 ? 3.668 -11.755 -5.524 1.00 35.50 166 LEU A C 1
ATOM 1339 O O . LEU A 1 166 ? 4.366 -10.980 -6.173 1.00 35.50 166 LEU A O 1
ATOM 1343 N N . ARG A 1 167 ? 3.829 -13.072 -5.583 1.00 39.12 167 ARG A N 1
ATOM 1344 C CA . ARG A 1 167 ? 4.683 -13.817 -6.493 1.00 39.12 167 ARG A CA 1
ATOM 1345 C C . ARG A 1 167 ? 3.928 -15.096 -6.797 1.00 39.12 167 ARG A C 1
ATOM 1347 O O . ARG A 1 167 ? 4.078 -16.049 -6.049 1.00 39.12 167 ARG A O 1
ATOM 1354 N N . ASP A 1 168 ? 3.063 -15.005 -7.795 1.00 37.28 168 ASP A N 1
ATOM 1355 C CA . ASP A 1 168 ? 2.649 -16.055 -8.728 1.00 37.28 168 ASP A CA 1
ATOM 1356 C C . ASP A 1 168 ? 1.969 -15.359 -9.917 1.00 37.28 168 ASP A C 1
ATOM 1358 O O . ASP A 1 168 ? 1.024 -14.568 -9.674 1.00 37.28 168 ASP A O 1
#

Foldseek 3Di:
DVVVLVVLQVVCVVVVHPGNQQVVCCPPPQNHPVSVVVVVVVVCVVCVVVVVVVVVVLQVQCCVPPNDNDDDPVCSVVSVQVVCCVVVVDDPVVCVVVPDPVVVVVVVQVVCCVVQVKHWAWDDPPDDDPDPQKIKTFIARNPPRHTPDMDIDDDDDDDVPPDPPPPD

Mean predicted aligned error: 8.68 Å

pLDDT: mean 86.8, std 12.24, range [35.5, 96.69]

Sequence (168 aa):
MILALTTGARQAEIMGFANYAAYKLDDTMAKTPKAVMDMLDNNLKVYKPATEKFLDKIKDYAQKEDGITDLKPWDYSYYNRKLTEETFKLDLEDLRPYFDLEKVLDGVRIHAEKLFNIKMTEVKGKYPVYHPDVKTFEVTDSKTGKIAGCFVTEGLVKRGSKVRLLRD

Radius of gyration: 24.18 Å; Cα contacts (8 Å, |Δi|>4): 125; chains: 1; bounding box: 57×39×52 Å